Protein AF-A0A0F7FBS6-F1 (afdb_monomer_lite)

pLDDT: mean 71.15, std 16.06, range [31.8, 96.19]

Radius of gyration: 22.48 Å; chains: 1; bounding box: 63×34×60 Å

InterPro domains:
  IPR025285 Domain of unknown function DUF4145 [PF13643] (56-142)

Foldseek 3Di:
DKDWDWAWDDDPDPDDTDIDIDIPPDDPQDDPDPCLVVFVLCPPVLVVLLVQLSVCLSVQNQQSNVVSLLVSLLVLLVSQDDPVQSPDPSVSSVVCNCVRDVPPPVVVVVVVVVVVPVPCVVVPPVPDGGGSVNSVVSSVVSVVSSCVVTVVVVVVVVVVVVVVVVVVVVVVPDD

Sequence (175 aa):
MSKFYLVEFMENSDDYYEGILYISPGSNRRKPIKGIESYPEFNKGLVRAYNSTINVFNLGEWTATSILCRRLLEGITKSILPETEQYRPLARQLEILPNKVDLDKPILTLAHAIRIGGNLGAHFDLEKEPNYETSKYMVDLLEYLIEYLFILPHRIKELNEHIENLKNEKIDSNP

Secondary structure (DSSP, 8-state):
--EEEEEE---SSSS---EEEEEESPP-PPPPPTTGGG-TTS-HHHHHHHHHHHHHHHHT-HHHHHHHHHHHHHHHHHHHS-HHHHTS-HHHHHHHGGGTS--HHHHHHHHHHHHH-TTGGGS--TTSPP-HHHHHHHHHHHHHHHIIIIIHHHHHHHHHHHHHHHHHHHHTT--

Structure (mmCIF, N/CA/C/O backbone):
data_AF-A0A0F7FBS6-F1
#
_entry.id   AF-A0A0F7FBS6-F1
#
loop_
_atom_site.group_PDB
_atom_site.id
_atom_site.type_symbol
_atom_site.label_atom_id
_atom_site.label_alt_id
_atom_site.label_comp_id
_atom_site.label_asym_id
_atom_site.label_entity_id
_atom_site.label_seq_id
_atom_site.pdbx_PDB_ins_code
_atom_site.Cartn_x
_atom_site.Cartn_y
_atom_site.Cartn_z
_atom_site.occupancy
_atom_site.B_iso_or_equiv
_atom_site.auth_seq_id
_atom_site.auth_comp_id
_atom_site.auth_asym_id
_atom_site.auth_atom_id
_atom_site.pdbx_PDB_model_num
ATOM 1 N N . MET A 1 1 ? -7.388 -9.594 -29.446 1.00 61.50 1 MET A N 1
ATOM 2 C CA . MET A 1 1 ? -7.994 -8.565 -30.317 1.00 61.50 1 MET A CA 1
ATOM 3 C C . MET A 1 1 ? -9.148 -7.952 -29.544 1.00 61.50 1 MET A C 1
ATOM 5 O O . MET A 1 1 ? -10.022 -8.706 -29.129 1.00 61.50 1 MET A O 1
ATOM 9 N N . SER A 1 2 ? -9.105 -6.653 -29.251 1.00 79.88 2 SER A N 1
ATOM 10 C CA . SER A 1 2 ? -10.183 -5.982 -28.510 1.00 79.88 2 SER A CA 1
ATOM 11 C C . SER A 1 2 ? -11.404 -5.815 -29.410 1.00 79.88 2 SER A C 1
ATOM 13 O O . SER A 1 2 ? -11.257 -5.433 -30.570 1.00 79.88 2 SER A O 1
ATOM 15 N N . LYS A 1 3 ? -12.594 -6.120 -28.890 1.00 84.12 3 LYS A N 1
ATOM 16 C CA . LYS A 1 3 ? -13.872 -5.894 -29.572 1.00 84.12 3 LYS A CA 1
ATOM 17 C C . LYS A 1 3 ? -14.557 -4.679 -28.965 1.00 84.12 3 LYS A C 1
ATOM 19 O O . LYS A 1 3 ? -14.619 -4.560 -27.741 1.00 84.12 3 LYS A O 1
ATOM 24 N N . PHE A 1 4 ? -15.078 -3.821 -29.828 1.00 83.12 4 PHE A N 1
ATOM 25 C CA . PHE A 1 4 ? -15.875 -2.660 -29.459 1.00 83.12 4 PHE A CA 1
ATOM 26 C C . PHE A 1 4 ? -17.328 -2.957 -29.815 1.00 83.12 4 PHE A C 1
ATOM 28 O O . PHE A 1 4 ? -17.606 -3.374 -30.938 1.00 83.12 4 PHE A O 1
ATOM 35 N N . TYR A 1 5 ? -18.232 -2.779 -28.859 1.00 81.75 5 TYR A N 1
ATOM 36 C CA . TYR A 1 5 ? -19.669 -2.914 -29.071 1.00 81.75 5 TYR A CA 1
ATOM 37 C C . TYR A 1 5 ? -20.293 -1.548 -28.827 1.00 81.75 5 TYR A C 1
ATOM 39 O O . TYR A 1 5 ? -20.204 -1.027 -27.717 1.00 81.75 5 TYR A O 1
ATOM 47 N 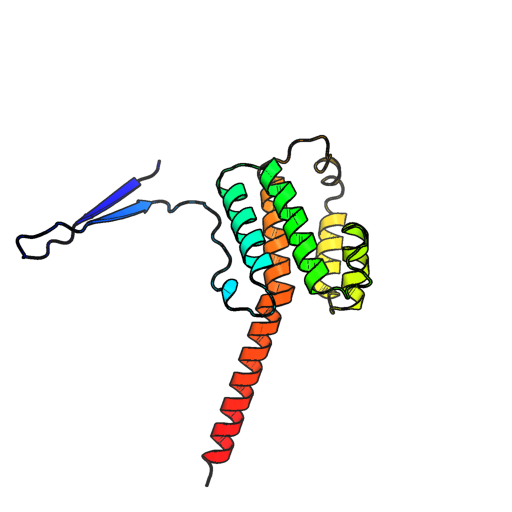N . LEU A 1 6 ? -20.888 -0.970 -29.865 1.00 79.88 6 LEU A N 1
ATOM 48 C CA . LEU A 1 6 ? -21.750 0.193 -29.730 1.00 79.88 6 LEU A CA 1
ATOM 49 C C . LEU A 1 6 ? -23.174 -0.323 -29.527 1.00 79.88 6 LEU A C 1
ATOM 51 O O . LEU A 1 6 ? -23.676 -1.076 -30.360 1.00 79.88 6 LEU A O 1
ATOM 55 N N . VAL A 1 7 ? -23.788 0.037 -28.405 1.00 80.44 7 VAL A N 1
ATOM 56 C CA . VAL A 1 7 ? -25.203 -0.235 -28.148 1.00 80.44 7 VAL A CA 1
ATOM 57 C C . VAL A 1 7 ? -25.936 1.091 -28.257 1.00 80.44 7 VAL A C 1
ATOM 59 O O . VAL A 1 7 ? -25.746 1.973 -27.420 1.00 80.44 7 VAL A O 1
ATOM 62 N N . GLU A 1 8 ? -26.722 1.236 -29.317 1.00 75.31 8 GLU A N 1
ATOM 63 C CA . GLU A 1 8 ? -27.594 2.388 -29.535 1.00 75.31 8 GLU A CA 1
ATOM 64 C C . GLU A 1 8 ? -28.945 2.117 -28.873 1.00 75.31 8 GLU A C 1
ATOM 66 O O . GLU A 1 8 ? -29.564 1.075 -29.109 1.00 75.31 8 GLU A O 1
ATOM 71 N N . PHE A 1 9 ? -29.404 3.046 -28.038 1.00 66.06 9 PHE A N 1
ATOM 72 C CA . PHE A 1 9 ? -30.769 3.035 -27.530 1.00 66.06 9 PHE A CA 1
ATOM 73 C C . PHE A 1 9 ? -31.599 3.947 -28.429 1.00 66.06 9 PHE A C 1
ATOM 75 O O . PHE A 1 9 ? -31.336 5.142 -28.518 1.00 66.06 9 PHE A O 1
ATOM 82 N N . MET A 1 10 ? -32.584 3.390 -29.135 1.00 56.06 10 MET A N 1
ATOM 83 C CA . MET A 1 10 ? -33.563 4.216 -29.841 1.00 56.06 10 MET A CA 1
ATOM 84 C C . MET A 1 10 ? -34.588 4.723 -28.826 1.00 56.06 10 MET A C 1
ATOM 86 O O . MET A 1 10 ? -35.536 4.008 -28.500 1.00 56.06 10 MET A O 1
ATOM 90 N N . GLU A 1 11 ? -34.413 5.944 -28.325 1.00 57.28 11 GLU A N 1
ATOM 91 C CA . GLU A 1 11 ? -35.536 6.696 -27.763 1.00 57.28 11 GLU A CA 1
ATOM 92 C C . GLU A 1 11 ? -36.247 7.445 -28.898 1.00 57.28 11 GLU A C 1
ATOM 94 O O . GLU A 1 11 ? -35.621 8.104 -29.723 1.00 57.28 11 GLU A O 1
ATOM 99 N N . ASN A 1 12 ? -37.573 7.284 -28.980 1.00 54.56 12 ASN A N 1
ATOM 100 C CA . ASN A 1 12 ? -38.446 7.906 -29.984 1.00 54.56 12 ASN A CA 1
ATOM 101 C C . ASN A 1 12 ? -38.631 9.416 -29.726 1.00 54.56 12 ASN A C 1
ATOM 103 O O . ASN A 1 12 ? -39.750 9.892 -29.528 1.00 54.56 12 ASN A O 1
ATOM 107 N N . SER A 1 13 ? -37.547 10.181 -29.726 1.00 56.09 13 SER A N 1
ATOM 108 C CA . SER A 1 13 ? -37.595 11.640 -29.741 1.00 56.09 13 SER A CA 1
ATOM 109 C C . SER A 1 13 ? -36.478 12.174 -30.623 1.00 56.09 13 SER A C 1
ATOM 111 O O . SER A 1 13 ? -35.346 11.719 -30.517 1.00 56.09 13 SER A O 1
ATOM 113 N N . ASP A 1 14 ? -36.817 13.130 -31.488 1.00 60.59 14 ASP A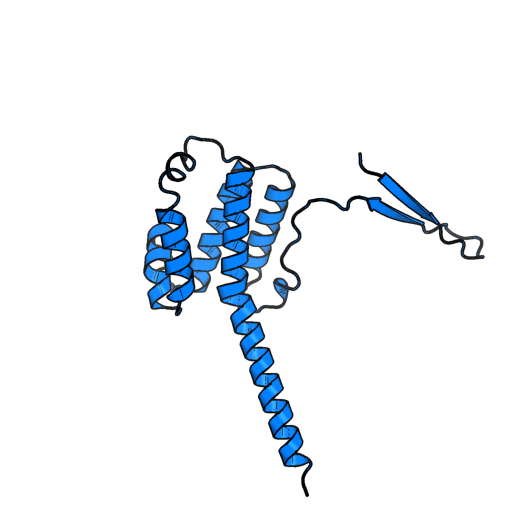 N 1
ATOM 114 C CA . ASP A 1 14 ? -35.996 13.731 -32.554 1.00 60.59 14 ASP A CA 1
ATOM 115 C C . ASP A 1 14 ? -34.699 14.445 -32.103 1.00 60.59 14 ASP A C 1
ATOM 117 O O . ASP A 1 14 ? -34.138 15.230 -32.861 1.00 60.59 14 ASP A O 1
ATOM 121 N N . ASP A 1 15 ? -34.169 14.177 -30.911 1.00 61.44 15 ASP A N 1
ATOM 122 C CA . ASP A 1 15 ? -32.980 14.845 -30.394 1.00 61.44 15 ASP A CA 1
ATOM 123 C C . ASP A 1 15 ? -32.043 13.860 -29.670 1.00 61.44 15 ASP A C 1
ATOM 125 O O . ASP A 1 15 ? -32.345 13.352 -28.596 1.00 61.44 15 ASP A O 1
ATOM 129 N N . TYR A 1 16 ? -30.868 13.667 -30.283 1.00 56.75 16 TYR A N 1
ATOM 130 C CA . TYR A 1 16 ? -29.659 12.971 -29.812 1.00 56.75 16 TYR A CA 1
ATOM 131 C C . TYR A 1 16 ? -29.720 11.445 -29.608 1.00 56.75 16 TYR A C 1
ATOM 133 O O . TYR A 1 16 ? -30.340 10.915 -28.695 1.00 56.75 16 TYR A O 1
ATOM 141 N N . TYR A 1 17 ? -28.920 10.732 -30.410 1.00 62.47 17 TYR A N 1
ATOM 142 C CA . TYR A 1 17 ? -28.567 9.332 -30.171 1.00 62.47 17 TYR A CA 1
ATOM 143 C C . TYR A 1 17 ? -27.521 9.250 -29.052 1.00 62.47 17 TYR A C 1
ATOM 145 O O . TYR A 1 17 ? -26.350 9.570 -29.271 1.00 62.47 17 TYR A O 1
ATOM 153 N N . GLU A 1 18 ? -27.920 8.810 -27.858 1.00 62.75 18 GLU A N 1
ATOM 154 C CA . GLU A 1 18 ? -26.978 8.446 -26.798 1.00 62.75 18 GLU A CA 1
ATOM 155 C C . GLU A 1 18 ? -26.649 6.946 -26.908 1.00 62.75 18 GLU A C 1
ATOM 157 O O . GLU A 1 18 ? -27.507 6.072 -26.772 1.00 62.75 18 GLU A O 1
ATOM 162 N N . GLY A 1 19 ? -25.393 6.635 -27.234 1.00 72.06 19 GLY A N 1
ATOM 163 C CA . GLY A 1 19 ? -24.899 5.264 -27.369 1.00 72.06 19 GLY A CA 1
ATOM 164 C C . GLY A 1 19 ? -23.913 4.911 -26.260 1.00 72.06 19 GLY A C 1
ATOM 165 O O . GLY A 1 19 ? -23.072 5.729 -25.885 1.00 72.06 19 GLY A O 1
ATOM 166 N N . ILE A 1 20 ? -23.960 3.671 -25.765 1.00 78.75 20 ILE A N 1
ATOM 167 C CA . ILE A 1 20 ? -22.965 3.164 -24.809 1.00 78.75 20 ILE A CA 1
ATOM 168 C C . ILE A 1 20 ? -21.919 2.336 -25.560 1.00 78.75 20 ILE A C 1
ATOM 170 O O . ILE A 1 20 ? -22.237 1.347 -26.224 1.00 78.75 20 ILE A O 1
ATOM 174 N N . LEU A 1 21 ? -20.649 2.729 -25.428 1.00 81.12 21 LEU A N 1
ATOM 175 C CA . LEU A 1 21 ? -19.505 1.989 -25.959 1.00 81.12 21 LEU A CA 1
ATOM 176 C C . LEU A 1 21 ? -18.981 0.988 -24.922 1.00 81.12 21 LEU A C 1
ATOM 178 O O . LEU A 1 21 ? -18.451 1.371 -23.878 1.00 81.12 21 LEU A O 1
ATOM 182 N N . TYR A 1 22 ? -19.046 -0.301 -25.248 1.00 79.94 22 TYR A N 1
ATOM 183 C CA . TYR A 1 22 ? -18.440 -1.378 -24.469 1.00 79.94 22 TYR A CA 1
ATOM 184 C C . TYR A 1 22 ? -17.161 -1.888 -25.135 1.00 79.94 22 TYR A C 1
ATOM 186 O O . TYR A 1 22 ? -17.083 -2.025 -26.356 1.00 79.94 22 TYR A O 1
ATOM 194 N N . ILE A 1 23 ? -16.167 -2.245 -24.319 1.00 84.12 23 ILE A N 1
ATOM 195 C CA . ILE A 1 23 ? -14.914 -2.866 -24.765 1.00 84.12 23 ILE A CA 1
ATOM 196 C C . ILE A 1 23 ? -14.803 -4.250 -24.119 1.00 84.12 23 ILE A C 1
ATOM 198 O O . ILE A 1 23 ? -14.904 -4.362 -22.896 1.00 84.12 23 ILE A O 1
ATOM 202 N N . SER A 1 24 ? -14.590 -5.298 -24.927 1.00 81.62 24 SER A N 1
ATOM 203 C CA . SER A 1 24 ? -14.369 -6.669 -24.442 1.00 81.62 24 SER A CA 1
ATOM 204 C C . SER A 1 24 ? -13.130 -7.330 -25.075 1.00 81.62 24 SER A C 1
ATOM 206 O O . SER A 1 24 ? -12.984 -7.292 -26.302 1.00 81.62 24 SER A O 1
ATOM 208 N N . PRO A 1 25 ? -12.254 -7.981 -24.284 1.00 78.81 25 PRO A N 1
ATOM 209 C CA . PRO A 1 25 ? -12.287 -8.005 -22.823 1.00 78.81 25 PRO A CA 1
ATOM 210 C C . PRO A 1 25 ? -12.079 -6.595 -22.254 1.00 78.81 25 PRO A C 1
ATOM 212 O O . PRO A 1 25 ? -11.463 -5.740 -22.895 1.00 78.81 25 PRO A O 1
ATOM 215 N N . GLY A 1 26 ? -12.648 -6.342 -21.074 1.00 71.75 26 GLY A N 1
ATOM 216 C CA . GLY A 1 26 ? -12.453 -5.074 -20.377 1.00 71.75 26 GLY A CA 1
ATOM 217 C C . GLY A 1 26 ? -10.966 -4.804 -20.141 1.00 71.75 26 GLY A C 1
ATOM 218 O O . GLY A 1 26 ? -10.137 -5.711 -20.220 1.00 71.75 26 GLY A O 1
ATOM 219 N N . SER A 1 27 ? -10.603 -3.551 -19.866 1.00 73.81 27 SER A N 1
ATOM 220 C CA . SER A 1 27 ? -9.188 -3.218 -19.693 1.00 73.81 27 SER A CA 1
ATOM 221 C C . SER A 1 27 ? -8.570 -4.047 -18.560 1.00 73.81 27 SER A C 1
ATOM 223 O O . SER A 1 27 ? -9.128 -4.083 -17.463 1.00 73.81 27 SER A O 1
ATOM 225 N N . ASN A 1 28 ? -7.374 -4.592 -18.784 1.00 75.88 28 ASN A N 1
ATOM 226 C CA . ASN A 1 28 ? -6.567 -5.241 -17.744 1.00 75.88 28 ASN A CA 1
ATOM 227 C C . ASN A 1 28 ? -5.916 -4.232 -16.776 1.00 75.88 28 ASN A C 1
ATOM 229 O O . ASN A 1 28 ? -4.979 -4.577 -16.059 1.00 75.88 28 ASN A O 1
ATOM 233 N N . ARG A 1 29 ? -6.367 -2.970 -16.773 1.00 87.50 29 ARG A N 1
ATOM 234 C CA . ARG A 1 29 ? -5.857 -1.945 -15.863 1.00 87.50 29 ARG A CA 1
ATOM 235 C C . ARG A 1 29 ? -6.239 -2.318 -14.439 1.00 87.50 29 ARG A C 1
ATOM 237 O O . ARG A 1 29 ? -7.398 -2.631 -14.153 1.00 87.50 29 ARG A O 1
ATOM 244 N N . ARG A 1 30 ? -5.263 -2.232 -13.544 1.00 90.00 30 ARG A N 1
ATOM 245 C CA . ARG A 1 30 ? -5.480 -2.361 -12.110 1.00 90.00 30 ARG A CA 1
ATOM 246 C C . ARG A 1 30 ? -6.403 -1.234 -11.653 1.00 90.00 30 ARG A C 1
ATOM 248 O O . ARG A 1 30 ? -6.156 -0.063 -11.946 1.00 90.00 30 ARG A O 1
ATOM 255 N N . LYS A 1 31 ? -7.483 -1.598 -10.965 1.00 90.75 31 LYS A N 1
ATOM 256 C CA . LYS A 1 31 ? -8.433 -0.644 -10.388 1.00 90.75 31 LYS A CA 1
ATOM 257 C C . LYS A 1 31 ? -8.004 -0.319 -8.955 1.00 90.75 31 LYS A C 1
ATOM 259 O O . LYS A 1 31 ? -7.634 -1.254 -8.251 1.00 90.75 31 LYS A O 1
ATOM 264 N N . PRO A 1 32 ? -8.073 0.951 -8.522 1.00 91.25 32 PRO A N 1
ATOM 265 C CA . PRO A 1 32 ? -7.866 1.299 -7.121 1.00 91.25 32 PRO A CA 1
ATOM 266 C C . PRO A 1 32 ? -8.824 0.534 -6.198 1.00 91.25 32 PRO A C 1
ATOM 268 O O . PRO A 1 32 ? -9.953 0.227 -6.597 1.00 91.25 32 PRO A O 1
ATOM 271 N N . ILE A 1 33 ? -8.399 0.274 -4.958 1.00 90.94 33 ILE A N 1
ATOM 272 C CA . ILE A 1 33 ? -9.268 -0.276 -3.913 1.00 90.94 33 ILE A CA 1
ATOM 273 C C . ILE A 1 33 ? -10.496 0.631 -3.749 1.00 90.94 33 ILE A C 1
ATOM 275 O O . ILE A 1 33 ? -10.384 1.832 -3.502 1.00 90.94 33 ILE A O 1
ATOM 279 N N . LYS A 1 34 ? -11.686 0.049 -3.919 1.00 87.25 34 LYS A N 1
ATOM 280 C CA . LYS A 1 34 ? -12.955 0.781 -3.894 1.00 87.25 34 LYS A CA 1
ATOM 281 C C . LYS A 1 34 ? -13.226 1.342 -2.496 1.00 87.25 34 LYS A C 1
ATOM 283 O O . LYS A 1 34 ? -13.193 0.590 -1.525 1.00 87.25 34 LYS A O 1
ATOM 288 N N . GLY A 1 35 ? -13.566 2.629 -2.423 1.00 83.94 35 GLY A N 1
ATOM 289 C CA . GLY A 1 35 ? -13.915 3.299 -1.170 1.00 83.94 35 GLY A CA 1
ATOM 290 C C . GLY A 1 35 ? -12.711 3.593 -0.279 1.00 83.94 35 GLY A C 1
ATOM 291 O O . GLY A 1 35 ? -12.891 3.899 0.889 1.00 83.94 35 GLY A O 1
ATOM 292 N N . ILE A 1 36 ? -11.479 3.514 -0.791 1.00 85.56 36 ILE A N 1
ATOM 293 C CA . ILE A 1 36 ? -10.285 3.817 0.009 1.00 85.56 36 ILE A CA 1
ATOM 294 C C . ILE A 1 36 ? -10.330 5.238 0.609 1.00 85.56 36 ILE A C 1
ATOM 296 O O . ILE A 1 36 ? -9.812 5.488 1.690 1.00 85.56 36 ILE A O 1
ATOM 300 N N . GLU A 1 37 ? -11.000 6.161 -0.076 1.00 86.44 37 GLU A N 1
ATOM 301 C CA . GLU A 1 37 ? -11.232 7.542 0.332 1.00 86.44 37 GLU A CA 1
ATOM 302 C C . GLU A 1 37 ? -12.201 7.716 1.510 1.00 86.44 37 GLU A C 1
ATOM 304 O O . GLU A 1 37 ? -12.216 8.794 2.106 1.00 86.44 37 GLU A O 1
ATOM 309 N N . SER A 1 38 ? -13.006 6.699 1.844 1.00 84.69 38 SER A N 1
ATOM 310 C CA . SER A 1 38 ? -13.951 6.772 2.963 1.00 84.69 38 SER A CA 1
ATOM 311 C C . SER A 1 38 ? -13.323 6.414 4.307 1.00 84.69 38 SER A C 1
ATOM 313 O O . SER A 1 38 ? -13.959 6.658 5.325 1.00 84.69 38 SER A O 1
ATOM 315 N N . TYR A 1 39 ? -12.099 5.869 4.329 1.00 82.25 39 TYR A N 1
ATOM 316 C CA . TYR A 1 39 ? -11.395 5.478 5.555 1.00 82.25 39 TYR A CA 1
ATOM 317 C C . TYR A 1 39 ? -10.617 6.672 6.138 1.00 82.25 39 TYR A C 1
ATOM 319 O O . TYR A 1 39 ? -9.604 7.072 5.555 1.00 82.25 39 TYR A O 1
ATOM 327 N N . PRO A 1 40 ? -11.042 7.259 7.277 1.00 76.56 40 PRO A N 1
ATOM 328 C CA . PRO A 1 40 ? -10.414 8.458 7.842 1.00 76.56 40 PRO A CA 1
ATOM 329 C C . PRO A 1 40 ? -8.932 8.272 8.188 1.00 76.56 40 PRO A C 1
ATOM 331 O O . PRO A 1 40 ? -8.140 9.209 8.065 1.00 76.56 40 PRO A O 1
ATOM 334 N N . GLU A 1 41 ? -8.553 7.059 8.596 1.00 79.56 41 GLU A N 1
ATOM 335 C CA . GLU A 1 41 ? -7.188 6.674 8.954 1.00 79.56 41 GLU A CA 1
ATOM 336 C C . GLU A 1 41 ? -6.252 6.671 7.731 1.00 79.56 41 GLU A C 1
ATOM 338 O O . GLU A 1 41 ? -5.051 6.919 7.855 1.00 79.56 41 GLU A O 1
ATOM 343 N N . PHE A 1 42 ? -6.800 6.478 6.525 1.00 85.94 42 PHE A N 1
ATOM 344 C CA . PHE A 1 42 ? -6.067 6.570 5.267 1.00 85.94 42 PHE A CA 1
ATOM 345 C C . PHE A 1 42 ? -6.196 7.977 4.671 1.00 85.94 42 PHE A C 1
ATOM 347 O O . PHE A 1 42 ? -6.976 8.249 3.759 1.00 85.94 42 PHE A O 1
ATOM 354 N N . ASN A 1 43 ? -5.424 8.915 5.225 1.00 87.19 43 ASN A N 1
ATOM 355 C CA . ASN A 1 43 ? -5.573 10.340 4.931 1.00 87.19 43 ASN A CA 1
ATOM 356 C C . ASN A 1 43 ? -5.498 10.701 3.425 1.00 87.19 43 ASN A C 1
ATOM 358 O O . ASN A 1 43 ? -4.923 9.994 2.594 1.00 87.19 43 ASN A O 1
ATOM 362 N N . LYS A 1 44 ? -5.990 11.899 3.072 1.00 89.50 44 LYS A N 1
ATOM 363 C CA . LYS A 1 44 ? -6.020 12.403 1.680 1.00 89.50 44 LYS A CA 1
ATOM 364 C C . LYS A 1 44 ? -4.654 12.386 0.977 1.00 89.50 44 LYS A C 1
ATOM 366 O O . LYS A 1 44 ? -4.601 12.303 -0.248 1.00 89.50 44 LYS A O 1
ATOM 371 N N . GLY A 1 45 ? -3.554 12.523 1.718 1.00 90.12 45 GLY A N 1
ATOM 372 C CA . GLY A 1 45 ? -2.198 12.426 1.177 1.00 90.12 45 GLY A CA 1
ATOM 373 C C . GLY A 1 45 ? -1.862 11.013 0.705 1.00 90.12 45 GLY A C 1
ATOM 374 O O . GLY A 1 45 ? -1.360 10.854 -0.409 1.00 90.12 45 GLY A O 1
ATOM 375 N N . LEU A 1 46 ? -2.205 10.004 1.508 1.00 91.75 46 LEU A N 1
ATOM 376 C CA . LEU A 1 46 ? -2.036 8.590 1.172 1.00 91.75 46 LEU A CA 1
ATOM 377 C C . LEU A 1 46 ? -2.931 8.173 0.002 1.00 91.75 46 LEU A C 1
ATOM 379 O O . LEU A 1 46 ? -2.441 7.527 -0.921 1.00 91.75 46 LEU A O 1
ATOM 383 N N . VAL A 1 47 ? -4.184 8.641 -0.041 1.00 93.19 47 VAL A N 1
ATOM 384 C CA . VAL A 1 47 ? -5.093 8.420 -1.186 1.00 93.19 47 VAL A CA 1
ATOM 385 C C . VAL A 1 47 ? -4.479 8.935 -2.487 1.00 93.19 47 VAL A C 1
ATOM 387 O O . VAL A 1 47 ? -4.439 8.223 -3.490 1.00 93.19 47 VAL A O 1
ATOM 390 N N . ARG A 1 48 ? -3.948 10.166 -2.485 1.00 93.12 48 ARG A N 1
ATOM 391 C CA . ARG A 1 48 ? -3.288 10.727 -3.675 1.00 93.12 48 ARG A CA 1
ATOM 392 C C . ARG A 1 48 ? -2.055 9.918 -4.074 1.00 93.12 48 ARG A C 1
ATOM 394 O O . ARG A 1 48 ? -1.876 9.644 -5.260 1.00 93.12 48 ARG A O 1
ATOM 401 N N . ALA A 1 49 ? -1.214 9.541 -3.111 1.00 91.81 49 ALA A N 1
ATOM 402 C CA . ALA A 1 49 ? -0.014 8.746 -3.367 1.00 91.81 49 ALA A CA 1
ATOM 403 C C . ALA A 1 49 ? -0.345 7.355 -3.939 1.00 91.81 49 ALA A C 1
ATOM 405 O O . ALA A 1 49 ? 0.276 6.933 -4.917 1.00 91.81 49 ALA A O 1
ATOM 406 N N . TYR A 1 50 ? -1.365 6.684 -3.400 1.00 95.62 50 TYR A N 1
ATOM 407 C CA . TYR A 1 50 ? -1.859 5.405 -3.905 1.00 95.62 50 TYR A CA 1
ATOM 408 C C . TYR A 1 50 ? -2.402 5.528 -5.330 1.00 95.62 50 TYR A C 1
ATOM 410 O O . TYR A 1 50 ? -1.910 4.847 -6.227 1.00 95.62 50 TYR A O 1
ATOM 418 N N . ASN A 1 51 ? -3.309 6.475 -5.588 1.00 95.12 51 ASN A N 1
ATOM 419 C CA . ASN A 1 51 ? -3.851 6.697 -6.933 1.00 95.12 51 ASN A CA 1
ATOM 420 C C . ASN A 1 51 ? -2.755 7.027 -7.956 1.00 95.12 51 ASN A C 1
ATOM 422 O O . ASN A 1 51 ? -2.796 6.554 -9.090 1.00 95.12 51 ASN A O 1
ATOM 426 N N . SER A 1 52 ? -1.737 7.789 -7.551 1.00 94.69 52 SER A N 1
ATOM 427 C CA . SER A 1 52 ? -0.595 8.108 -8.417 1.00 94.69 52 SER A CA 1
ATOM 428 C C . SER A 1 52 ? 0.221 6.856 -8.750 1.00 94.69 52 SER A C 1
ATOM 430 O O . SER A 1 52 ? 0.612 6.673 -9.899 1.00 94.69 52 SER A O 1
ATOM 432 N N . THR A 1 53 ? 0.414 5.970 -7.768 1.00 92.12 53 THR A N 1
ATOM 433 C CA . THR A 1 53 ? 1.088 4.672 -7.941 1.00 92.12 53 THR A CA 1
ATOM 434 C C . THR A 1 53 ? 0.321 3.773 -8.915 1.00 92.12 53 THR A C 1
ATOM 436 O O . THR A 1 53 ? 0.910 3.234 -9.850 1.00 92.12 53 THR A O 1
ATOM 439 N N . ILE A 1 54 ? -1.004 3.667 -8.763 1.00 96.19 54 ILE A N 1
ATOM 440 C CA . ILE A 1 54 ? -1.856 2.891 -9.677 1.00 96.19 54 ILE A CA 1
ATOM 441 C C . ILE A 1 54 ? -1.825 3.464 -11.097 1.00 96.19 54 ILE A C 1
ATOM 443 O O . ILE A 1 54 ? -1.775 2.709 -12.070 1.00 96.19 54 ILE A O 1
ATOM 447 N N . ASN A 1 55 ? -1.816 4.790 -11.236 1.00 95.25 55 ASN A N 1
ATOM 448 C CA . ASN A 1 55 ? -1.766 5.441 -12.540 1.00 95.25 55 ASN A CA 1
ATOM 449 C C . ASN A 1 55 ? -0.473 5.118 -13.294 1.00 95.25 55 ASN A C 1
ATOM 451 O O . ASN A 1 55 ? -0.557 4.693 -14.443 1.00 95.25 55 ASN A O 1
ATOM 455 N N . VAL A 1 56 ? 0.697 5.263 -12.662 1.00 93.31 56 VAL A N 1
ATOM 456 C CA . VAL A 1 56 ? 1.981 4.971 -13.330 1.00 93.31 56 VAL A CA 1
ATOM 457 C C . VAL A 1 56 ? 2.157 3.481 -13.626 1.00 93.31 56 VAL A C 1
ATOM 459 O O . VAL A 1 56 ? 2.637 3.134 -14.703 1.00 93.31 56 VAL A O 1
ATOM 462 N N . PHE A 1 57 ? 1.670 2.599 -12.745 1.00 92.31 57 PHE A N 1
ATOM 463 C CA . PHE A 1 57 ? 1.672 1.156 -12.994 1.00 92.31 57 PHE A CA 1
ATOM 464 C C . PHE A 1 57 ? 0.830 0.808 -14.224 1.00 92.31 57 PHE A C 1
ATOM 466 O O . PHE A 1 57 ? 1.266 0.067 -15.102 1.00 92.31 57 PHE A O 1
ATOM 473 N N . ASN A 1 58 ? -0.358 1.404 -14.336 1.00 93.62 58 ASN A N 1
ATOM 474 C CA . ASN A 1 58 ? -1.243 1.215 -15.483 1.00 93.62 58 ASN A CA 1
ATOM 475 C C . ASN A 1 58 ? -0.722 1.835 -16.789 1.00 93.62 58 ASN A C 1
ATOM 477 O O . ASN A 1 58 ? -1.261 1.508 -17.846 1.00 93.62 58 ASN A O 1
ATOM 481 N N . LEU A 1 59 ? 0.254 2.747 -16.725 1.00 93.50 59 LEU A N 1
ATOM 482 C CA . LEU A 1 59 ? 0.918 3.330 -17.897 1.00 93.50 59 LEU A CA 1
ATOM 483 C C . LEU A 1 59 ? 2.086 2.481 -18.402 1.00 93.50 59 LEU A C 1
ATOM 485 O O . LEU A 1 59 ? 2.542 2.698 -19.518 1.00 93.50 59 LEU A O 1
ATOM 489 N N . GLY A 1 60 ? 2.549 1.510 -17.617 1.00 89.44 60 GLY A N 1
ATOM 490 C CA . GLY A 1 60 ? 3.714 0.714 -17.981 1.00 89.44 60 GLY A CA 1
ATOM 491 C C . GLY A 1 60 ? 5.050 1.281 -17.506 1.00 89.44 60 GLY A C 1
ATOM 492 O O . GLY A 1 60 ? 6.098 0.782 -17.901 1.00 89.44 60 GLY A O 1
ATOM 493 N N . GLU A 1 61 ? 5.028 2.315 -16.662 1.00 90.38 61 GLU A N 1
ATOM 494 C CA . GLU A 1 61 ? 6.230 3.017 -16.212 1.00 90.38 61 GLU A CA 1
ATOM 495 C C . GLU A 1 61 ? 6.787 2.370 -14.942 1.00 90.38 61 GLU A C 1
ATOM 497 O O . GLU A 1 61 ? 6.476 2.765 -13.814 1.00 90.38 61 GLU A O 1
ATOM 502 N N . TRP A 1 62 ? 7.600 1.330 -15.108 1.00 81.25 62 TRP A N 1
ATOM 503 C CA . TRP A 1 62 ? 8.070 0.473 -14.013 1.00 81.25 62 TRP A CA 1
ATOM 504 C C . TRP A 1 62 ? 9.006 1.194 -13.040 1.00 81.25 62 TRP A C 1
ATOM 506 O O . TRP A 1 62 ? 8.851 1.080 -11.822 1.00 81.25 62 TRP A O 1
ATOM 516 N N . THR A 1 63 ? 9.923 2.016 -13.555 1.00 76.69 63 THR A N 1
ATOM 517 C CA . THR A 1 63 ? 10.818 2.838 -12.728 1.00 76.69 63 THR A CA 1
ATOM 518 C C . THR A 1 63 ? 10.026 3.821 -11.870 1.00 76.69 63 THR A C 1
ATOM 520 O O . THR A 1 63 ? 10.206 3.878 -10.650 1.00 76.69 63 THR A O 1
ATOM 523 N N . ALA A 1 64 ? 9.078 4.542 -12.477 1.00 81.38 64 ALA A N 1
ATOM 524 C CA . ALA A 1 64 ? 8.198 5.452 -11.750 1.00 81.38 64 ALA A CA 1
ATOM 525 C C . ALA A 1 64 ? 7.323 4.701 -10.735 1.00 81.38 64 ALA A C 1
ATOM 527 O O . ALA A 1 64 ? 7.149 5.165 -9.607 1.00 81.38 64 ALA A O 1
ATOM 528 N N . THR A 1 65 ? 6.824 3.517 -11.101 1.00 81.12 65 THR A N 1
ATOM 529 C CA . THR A 1 65 ? 6.045 2.656 -10.204 1.00 81.12 65 THR A CA 1
ATOM 530 C C . THR A 1 65 ? 6.844 2.288 -8.963 1.00 81.12 65 THR A C 1
ATOM 532 O O . THR A 1 65 ? 6.342 2.466 -7.858 1.00 81.12 65 THR A O 1
ATOM 535 N N . SER A 1 66 ? 8.089 1.835 -9.117 1.00 72.56 66 SER A N 1
ATOM 536 C CA . SER A 1 66 ? 8.958 1.465 -7.995 1.00 72.56 66 SER A CA 1
ATOM 537 C C . SER A 1 66 ? 9.194 2.638 -7.032 1.00 72.56 66 SER A C 1
ATOM 539 O O . SER A 1 66 ? 9.033 2.500 -5.814 1.00 72.56 66 SER A O 1
ATOM 541 N N . ILE A 1 67 ? 9.475 3.831 -7.572 1.00 77.12 67 ILE A N 1
ATOM 542 C CA . ILE A 1 67 ? 9.670 5.056 -6.781 1.00 77.12 67 ILE A CA 1
ATOM 543 C C . ILE A 1 67 ? 8.397 5.419 -6.007 1.00 77.12 67 ILE A C 1
ATOM 545 O O . ILE A 1 67 ? 8.455 5.698 -4.805 1.00 77.12 67 ILE A O 1
ATOM 549 N N . LEU A 1 68 ? 7.237 5.404 -6.672 1.00 82.62 68 LEU A N 1
ATOM 550 C CA . LEU A 1 68 ? 5.969 5.748 -6.029 1.00 82.62 68 LEU A CA 1
ATOM 551 C C . LEU A 1 68 ? 5.521 4.689 -5.018 1.00 82.62 68 LEU A C 1
ATOM 553 O O . LEU A 1 68 ? 5.027 5.057 -3.955 1.00 82.62 68 LEU A O 1
ATOM 557 N N . CYS A 1 69 ? 5.794 3.409 -5.275 1.00 75.81 69 CYS A N 1
ATOM 558 C CA . CYS A 1 69 ? 5.569 2.330 -4.319 1.00 75.81 69 CYS A CA 1
ATOM 559 C C . CYS A 1 69 ? 6.354 2.563 -3.024 1.00 75.81 69 CYS A C 1
ATOM 561 O O . CYS A 1 69 ? 5.795 2.487 -1.930 1.00 75.81 69 CYS A O 1
ATOM 563 N N . ARG A 1 70 ? 7.642 2.914 -3.132 1.00 73.25 70 ARG A N 1
ATOM 564 C CA . ARG A 1 70 ? 8.484 3.220 -1.968 1.00 73.25 70 ARG A CA 1
ATOM 565 C C . ARG A 1 70 ? 7.971 4.435 -1.197 1.00 73.25 70 ARG A C 1
ATOM 567 O O . ARG A 1 70 ? 7.907 4.398 0.029 1.00 73.25 70 ARG A O 1
ATOM 574 N N . ARG A 1 71 ? 7.571 5.490 -1.911 1.00 77.81 71 ARG A N 1
ATOM 575 C CA . ARG A 1 71 ? 6.995 6.701 -1.310 1.00 77.81 71 ARG A CA 1
ATOM 576 C C . ARG A 1 71 ? 5.673 6.414 -0.596 1.00 77.81 71 ARG A C 1
ATOM 578 O O . ARG A 1 71 ? 5.430 6.972 0.471 1.00 77.81 71 ARG A O 1
ATOM 585 N N . LEU A 1 72 ? 4.820 5.568 -1.173 1.00 84.75 72 LEU A N 1
ATOM 586 C CA . LEU A 1 72 ? 3.563 5.162 -0.551 1.00 84.75 72 LEU A CA 1
ATOM 587 C C . LEU A 1 72 ? 3.816 4.319 0.700 1.00 84.75 72 LEU A C 1
ATOM 589 O O . LEU A 1 72 ? 3.203 4.592 1.728 1.00 84.75 72 LEU A O 1
ATOM 593 N N . LEU A 1 73 ? 4.750 3.364 0.637 1.00 76.12 73 LEU A N 1
ATOM 594 C CA . LEU A 1 73 ? 5.145 2.561 1.794 1.00 76.12 73 LEU A CA 1
ATOM 595 C C . LEU A 1 73 ? 5.629 3.447 2.944 1.00 76.12 73 LEU A C 1
ATOM 597 O O . LEU A 1 73 ? 5.212 3.258 4.078 1.00 76.12 73 LEU A O 1
ATOM 601 N N . GLU A 1 74 ? 6.451 4.451 2.639 1.00 74.81 74 GLU A N 1
ATOM 602 C CA . GLU A 1 74 ? 6.926 5.418 3.628 1.00 74.81 74 GLU A CA 1
ATOM 603 C C . GLU A 1 74 ? 5.794 6.279 4.205 1.00 74.81 74 GLU A C 1
ATOM 605 O O . GLU A 1 74 ? 5.777 6.578 5.397 1.00 74.81 74 GLU A O 1
ATOM 610 N N . GLY A 1 75 ? 4.819 6.670 3.383 1.00 80.19 75 GLY A N 1
ATOM 611 C CA . GLY A 1 75 ? 3.617 7.341 3.873 1.00 80.19 75 GLY A CA 1
ATOM 612 C C . GLY A 1 75 ? 2.822 6.462 4.844 1.00 80.19 75 GLY A C 1
ATOM 613 O O . GLY A 1 75 ? 2.414 6.936 5.904 1.00 80.19 75 GLY A O 1
ATOM 614 N N . ILE A 1 76 ? 2.633 5.185 4.497 1.00 80.88 76 ILE A N 1
ATOM 615 C CA . ILE A 1 76 ? 1.929 4.200 5.327 1.00 80.88 76 ILE A CA 1
ATOM 616 C C . ILE A 1 76 ? 2.658 4.018 6.660 1.00 80.88 76 ILE A C 1
ATOM 618 O O . ILE A 1 76 ? 2.039 4.159 7.713 1.00 80.88 76 ILE A O 1
ATOM 622 N N . THR A 1 77 ? 3.973 3.785 6.650 1.00 75.25 77 THR A N 1
ATOM 623 C CA . THR A 1 77 ? 4.741 3.598 7.891 1.00 75.25 77 THR A CA 1
ATOM 624 C C . THR A 1 77 ? 4.702 4.841 8.773 1.00 75.25 77 THR A C 1
ATOM 626 O O . THR A 1 77 ? 4.468 4.723 9.974 1.00 75.25 77 THR A O 1
ATOM 629 N N . LYS A 1 78 ? 4.843 6.042 8.198 1.00 81.31 78 LYS A N 1
ATOM 630 C CA . LYS A 1 78 ? 4.764 7.300 8.959 1.00 81.31 78 LYS A CA 1
ATOM 631 C C . LYS A 1 78 ? 3.389 7.561 9.560 1.00 81.31 78 LYS A C 1
ATOM 633 O O . LYS A 1 78 ? 3.314 8.179 10.611 1.00 81.31 78 LYS A O 1
ATOM 638 N N . SER A 1 79 ? 2.314 7.090 8.930 1.00 83.81 79 SER A N 1
ATOM 639 C CA . SER A 1 79 ? 0.965 7.245 9.492 1.00 83.81 79 SER A CA 1
ATOM 640 C C . SER A 1 79 ? 0.724 6.406 10.752 1.00 83.81 79 SER A C 1
ATOM 642 O O . SER A 1 79 ? -0.174 6.721 11.524 1.00 83.81 79 SER A O 1
ATOM 644 N N . ILE A 1 80 ? 1.535 5.366 10.969 1.00 80.62 80 ILE A N 1
ATOM 645 C CA . ILE A 1 80 ? 1.406 4.437 12.099 1.00 80.62 80 ILE A CA 1
ATOM 646 C C . ILE A 1 80 ? 2.456 4.732 13.176 1.00 80.62 80 ILE A C 1
ATOM 648 O O . ILE A 1 80 ? 2.193 4.598 14.370 1.00 80.62 80 ILE A O 1
ATOM 652 N N . LEU A 1 81 ? 3.665 5.121 12.768 1.00 78.50 81 LEU A N 1
ATOM 653 C CA . LEU A 1 81 ? 4.766 5.380 13.687 1.00 78.50 81 LEU A CA 1
ATOM 654 C C . LEU A 1 81 ? 4.644 6.753 14.369 1.00 78.50 81 LEU A C 1
ATOM 656 O O . LEU A 1 81 ? 4.261 7.734 13.726 1.00 78.50 81 LEU A O 1
ATOM 660 N N . PRO A 1 82 ? 5.052 6.866 15.648 1.00 80.50 82 PRO A N 1
ATOM 661 C CA . PRO A 1 82 ? 5.129 8.158 16.325 1.00 80.50 82 PRO A CA 1
ATOM 662 C C . PRO A 1 82 ? 6.152 9.070 15.637 1.00 80.50 82 PRO A C 1
ATOM 664 O O . PRO A 1 82 ? 7.141 8.585 15.086 1.00 80.50 82 PRO A O 1
ATOM 667 N N . GLU A 1 83 ? 5.959 10.392 15.710 1.00 82.00 83 GLU A N 1
ATOM 668 C CA . GLU A 1 83 ? 6.821 11.389 15.043 1.00 82.00 83 GLU A CA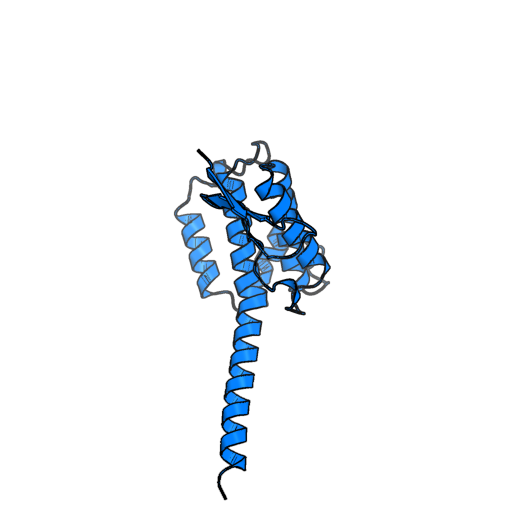 1
ATOM 669 C C . GLU A 1 83 ? 8.318 11.197 15.341 1.00 82.00 83 GLU A C 1
ATOM 671 O O . GLU A 1 83 ? 9.162 11.363 14.460 1.00 82.00 83 GLU A O 1
ATOM 676 N N . THR A 1 84 ? 8.648 10.740 16.553 1.00 81.44 84 THR A N 1
ATOM 677 C CA . THR A 1 84 ? 10.016 10.438 17.006 1.00 81.44 84 THR A CA 1
ATOM 678 C C . THR A 1 84 ? 10.694 9.291 16.255 1.00 81.44 84 THR A C 1
ATOM 680 O O . THR A 1 84 ? 11.884 9.067 16.436 1.00 81.44 84 THR A O 1
ATOM 683 N N . GLU A 1 85 ? 9.966 8.538 15.437 1.00 78.81 85 GLU A N 1
ATOM 684 C CA . GLU A 1 85 ? 10.488 7.411 14.659 1.00 78.81 85 GLU A CA 1
ATOM 685 C C . GLU A 1 85 ? 10.410 7.672 13.141 1.00 78.81 85 GLU A C 1
ATOM 687 O O . GLU A 1 85 ? 11.046 6.975 12.349 1.00 78.81 85 GLU A O 1
ATOM 692 N N . GLN A 1 86 ? 9.694 8.720 12.715 1.00 80.50 86 GLN A N 1
ATOM 693 C CA . GLN A 1 86 ? 9.420 9.017 11.302 1.00 80.50 86 GLN A CA 1
ATOM 694 C C . GLN A 1 86 ? 10.624 9.571 10.524 1.00 80.50 86 GLN A C 1
ATOM 696 O O . GLN A 1 86 ? 10.635 9.513 9.294 1.00 80.50 86 GLN A O 1
ATOM 701 N N . TYR A 1 87 ? 11.642 10.104 11.207 1.00 79.00 87 TYR A N 1
ATOM 702 C CA . TYR A 1 87 ? 12.867 10.603 10.562 1.00 79.00 87 TYR A CA 1
ATOM 703 C C . TYR A 1 87 ? 13.849 9.484 10.186 1.00 79.00 87 TYR A C 1
ATOM 705 O O . TYR A 1 87 ? 14.847 9.735 9.508 1.00 79.00 87 TYR A O 1
ATOM 713 N N . ARG A 1 88 ? 13.609 8.246 10.637 1.00 70.44 88 ARG A N 1
ATOM 714 C CA . ARG A 1 88 ? 14.507 7.121 10.364 1.00 70.44 88 ARG A CA 1
ATOM 715 C C . ARG A 1 88 ? 14.384 6.638 8.916 1.00 70.44 88 ARG A C 1
ATOM 717 O O . ARG A 1 88 ? 13.325 6.796 8.311 1.00 70.44 88 ARG A O 1
ATOM 724 N N . PRO A 1 89 ? 15.416 5.978 8.360 1.00 69.50 89 PRO A N 1
ATOM 725 C CA . PRO A 1 89 ? 15.304 5.316 7.062 1.00 69.50 89 PRO A CA 1
ATOM 726 C C . PRO A 1 89 ? 14.148 4.306 7.030 1.00 69.50 89 PRO A C 1
ATOM 728 O O . PRO A 1 89 ? 13.911 3.620 8.023 1.00 69.50 89 PRO A O 1
ATOM 731 N N . LEU A 1 90 ? 13.483 4.153 5.877 1.00 58.94 90 LEU A N 1
ATOM 732 C CA . LEU A 1 90 ? 12.318 3.267 5.710 1.00 58.94 90 LEU A CA 1
ATOM 733 C C . LEU A 1 90 ? 12.556 1.838 6.224 1.00 58.94 90 LEU A C 1
ATOM 735 O O . LEU A 1 90 ? 11.694 1.276 6.887 1.00 58.94 90 LEU A O 1
ATOM 739 N N . ALA A 1 91 ? 13.744 1.276 5.988 1.00 57.16 91 ALA A N 1
ATOM 740 C CA . ALA A 1 91 ? 14.107 -0.043 6.509 1.00 57.16 91 ALA A CA 1
ATOM 741 C C . ALA A 1 91 ? 13.989 -0.118 8.045 1.00 57.16 91 ALA A C 1
ATOM 743 O O . ALA A 1 91 ? 13.404 -1.056 8.573 1.00 57.16 91 ALA A O 1
ATOM 744 N N . ARG A 1 92 ? 14.453 0.914 8.762 1.00 66.69 92 ARG A N 1
ATOM 745 C CA . ARG A 1 92 ? 14.338 1.005 10.227 1.00 66.69 92 ARG A CA 1
ATOM 746 C C . ARG A 1 92 ? 12.908 1.274 10.691 1.00 66.69 92 ARG A C 1
ATOM 748 O O . ARG A 1 92 ? 12.510 0.761 11.726 1.00 66.69 92 ARG A O 1
ATOM 755 N N . GLN A 1 93 ? 12.129 2.044 9.932 1.00 63.47 93 GLN A N 1
ATOM 756 C CA . GLN A 1 93 ? 10.700 2.223 10.214 1.00 63.47 93 GLN A CA 1
ATOM 757 C C . GLN A 1 93 ? 9.949 0.883 10.145 1.00 63.47 93 GLN A C 1
ATOM 759 O O . GLN A 1 93 ? 9.149 0.577 11.027 1.00 63.47 93 GLN A O 1
ATOM 764 N N . LEU A 1 94 ? 10.255 0.057 9.138 1.00 63.62 94 LEU A N 1
ATOM 765 C CA . LEU A 1 94 ? 9.660 -1.271 8.967 1.00 63.62 94 LEU A CA 1
ATOM 766 C C . LEU A 1 94 ? 10.058 -2.249 10.082 1.00 63.62 94 LEU A C 1
ATOM 768 O O . LEU A 1 94 ? 9.226 -3.047 10.498 1.00 63.62 94 LEU A O 1
ATOM 772 N N . GLU A 1 95 ? 11.284 -2.166 10.606 1.00 64.75 95 GLU A N 1
ATOM 773 C CA . GLU A 1 95 ? 11.731 -2.989 11.744 1.00 64.75 95 GLU A CA 1
ATOM 774 C C . GLU A 1 95 ? 10.975 -2.683 13.050 1.00 64.75 95 GLU A C 1
ATOM 776 O O . GLU A 1 95 ? 10.812 -3.566 13.888 1.00 64.75 95 GLU A O 1
ATOM 781 N N . ILE A 1 96 ? 10.521 -1.441 13.244 1.00 69.88 96 ILE A N 1
ATOM 782 C CA . ILE A 1 96 ? 9.891 -0.988 14.498 1.00 69.88 96 ILE A CA 1
ATOM 783 C C . ILE A 1 96 ? 8.362 -1.151 14.462 1.00 69.88 96 ILE A C 1
ATOM 785 O O . ILE A 1 96 ? 7.731 -1.261 15.515 1.00 69.88 96 ILE A O 1
ATOM 789 N N . LEU A 1 97 ? 7.770 -1.215 13.265 1.00 66.25 97 LEU A N 1
ATOM 790 C CA . LEU A 1 97 ? 6.325 -1.324 13.041 1.00 66.25 97 LEU A CA 1
ATOM 791 C C . LEU A 1 97 ? 5.634 -2.483 13.804 1.00 66.25 97 LEU A C 1
ATOM 793 O O . LEU A 1 97 ? 4.580 -2.228 14.395 1.00 66.25 97 LEU A O 1
ATOM 797 N N . PRO A 1 98 ? 6.202 -3.707 13.891 1.00 68.69 98 PRO A N 1
ATOM 798 C CA . PRO A 1 98 ? 5.583 -4.824 14.619 1.00 68.69 98 PRO A CA 1
ATOM 799 C C . PRO A 1 98 ? 5.429 -4.590 16.126 1.00 68.69 98 PRO A C 1
ATOM 801 O O . PRO A 1 98 ? 4.598 -5.211 16.770 1.00 68.69 98 PRO A O 1
ATOM 804 N N . ASN A 1 99 ? 6.181 -3.654 16.710 1.00 69.75 99 ASN A N 1
ATOM 805 C CA . ASN A 1 99 ? 6.063 -3.332 18.136 1.00 69.75 99 ASN A CA 1
ATOM 806 C C . ASN A 1 99 ? 4.852 -2.435 18.452 1.00 69.75 99 ASN A C 1
ATOM 808 O O . ASN A 1 99 ? 4.648 -2.057 19.608 1.00 69.75 99 ASN A O 1
ATOM 812 N N . LYS A 1 100 ? 4.107 -2.000 17.427 1.00 67.44 100 LYS A N 1
ATOM 813 C CA . LYS A 1 100 ? 2.997 -1.039 17.536 1.00 67.44 100 LYS A CA 1
ATOM 814 C C . LYS A 1 100 ? 1.684 -1.550 16.953 1.00 67.44 100 LYS A C 1
ATOM 816 O O . LYS A 1 100 ? 0.635 -1.017 17.300 1.00 67.44 100 LYS A O 1
ATOM 821 N N . VAL A 1 101 ? 1.738 -2.579 16.116 1.00 64.38 101 VAL A N 1
ATOM 822 C CA . VAL A 1 101 ? 0.583 -3.282 15.555 1.00 64.38 101 VAL A CA 1
ATOM 823 C C . VAL A 1 101 ? 0.856 -4.774 15.733 1.00 64.38 101 VAL A C 1
ATOM 825 O O . VAL A 1 101 ? 1.982 -5.199 15.498 1.00 64.38 101 VAL A O 1
ATOM 828 N N . ASP A 1 102 ? -0.134 -5.569 16.146 1.00 62.53 102 ASP A N 1
ATOM 829 C CA . ASP A 1 102 ? 0.012 -7.031 16.177 1.00 62.53 102 ASP A CA 1
ATOM 830 C C . ASP A 1 102 ? 0.053 -7.556 14.729 1.00 62.53 102 ASP A C 1
ATOM 832 O O . ASP A 1 102 ? -0.961 -7.662 14.029 1.00 62.53 102 ASP A O 1
ATOM 836 N N . LEU A 1 103 ? 1.275 -7.758 14.232 1.00 60.56 103 LEU A N 1
ATOM 837 C CA . LEU A 1 103 ? 1.582 -8.154 12.856 1.00 60.56 103 LEU A CA 1
ATOM 838 C C . LEU A 1 103 ? 2.012 -9.632 12.761 1.00 60.56 103 LEU A C 1
ATOM 840 O O . LEU A 1 103 ? 2.464 -10.076 11.699 1.00 60.56 103 LEU A O 1
ATOM 844 N N . ASP A 1 104 ? 1.901 -10.397 13.853 1.00 53.56 104 ASP A N 1
ATOM 845 C CA . ASP A 1 104 ? 2.730 -11.587 14.082 1.00 53.56 104 ASP A CA 1
ATOM 846 C C . ASP A 1 104 ? 2.421 -12.778 13.164 1.00 53.56 104 ASP A C 1
ATOM 848 O O . ASP A 1 104 ? 3.319 -13.538 12.807 1.00 53.56 104 ASP A O 1
ATOM 852 N N . LYS A 1 105 ? 1.190 -12.952 12.677 1.00 48.16 105 LYS A N 1
ATOM 853 C CA . LYS A 1 105 ? 0.863 -14.092 11.790 1.00 48.16 105 LYS A CA 1
ATOM 854 C C . LYS A 1 105 ? 1.232 -13.868 10.308 1.00 48.16 105 LYS A C 1
ATOM 856 O O . LYS A 1 105 ? 1.813 -14.766 9.686 1.00 48.16 105 LYS A O 1
ATOM 861 N N . PRO A 1 106 ? 0.930 -12.707 9.702 1.00 50.00 106 PRO A N 1
ATOM 862 C CA . PRO A 1 106 ? 1.187 -12.473 8.280 1.00 50.00 106 PRO A CA 1
ATOM 863 C C . PRO A 1 106 ? 2.642 -12.115 7.966 1.00 50.00 106 PRO A C 1
ATOM 865 O O . PRO A 1 106 ? 3.143 -12.537 6.927 1.00 50.00 106 PRO A O 1
ATOM 868 N N . ILE A 1 107 ? 3.347 -11.396 8.853 1.00 45.19 107 ILE A N 1
ATOM 869 C CA . ILE A 1 107 ? 4.761 -11.040 8.638 1.00 45.19 107 ILE A CA 1
ATOM 870 C C . ILE A 1 107 ? 5.651 -12.273 8.689 1.00 45.19 107 ILE A C 1
ATOM 872 O O . ILE A 1 107 ? 6.545 -12.389 7.859 1.00 45.19 107 ILE A O 1
ATOM 876 N N . LEU A 1 108 ? 5.385 -13.229 9.582 1.00 46.38 108 LEU A N 1
ATOM 877 C CA . LEU A 1 108 ? 6.096 -14.508 9.571 1.00 46.38 108 LEU A CA 1
ATOM 878 C C . LEU A 1 108 ? 5.836 -15.282 8.270 1.00 46.38 108 LEU A C 1
ATOM 880 O O . LEU A 1 108 ? 6.763 -15.868 7.722 1.00 46.38 108 LEU A O 1
ATOM 884 N N . THR A 1 109 ? 4.622 -15.209 7.717 1.00 43.47 109 THR A N 1
ATOM 885 C CA . THR A 1 109 ? 4.271 -15.823 6.421 1.00 43.47 109 THR A CA 1
ATOM 886 C C . THR A 1 109 ? 4.967 -15.122 5.240 1.00 43.47 109 THR A C 1
ATOM 888 O O . THR A 1 109 ? 5.510 -15.789 4.360 1.00 43.47 109 THR A O 1
ATOM 891 N N . LEU A 1 110 ? 5.041 -13.788 5.248 1.00 39.19 110 LEU A N 1
ATOM 892 C CA . LEU A 1 110 ? 5.768 -12.968 4.268 1.00 39.19 110 LEU A CA 1
ATOM 893 C C . LEU A 1 110 ? 7.289 -13.148 4.372 1.00 39.19 110 LEU A C 1
ATOM 895 O O . LEU A 1 110 ? 7.953 -13.330 3.358 1.00 39.19 110 LEU A O 1
ATOM 899 N N . ALA A 1 111 ? 7.847 -13.181 5.582 1.00 41.75 111 ALA A N 1
ATOM 900 C CA . ALA A 1 111 ? 9.261 -13.446 5.837 1.00 41.75 111 ALA A CA 1
ATOM 901 C C . ALA A 1 111 ? 9.652 -14.863 5.394 1.00 41.75 111 ALA A C 1
ATOM 903 O O . ALA A 1 111 ? 10.733 -15.063 4.841 1.00 41.75 111 ALA A O 1
ATOM 904 N N . HIS A 1 112 ? 8.757 -15.843 5.564 1.00 38.94 112 HIS A N 1
ATOM 905 C CA . HIS A 1 112 ? 8.962 -17.209 5.086 1.00 38.94 112 HIS A CA 1
ATOM 906 C C . HIS A 1 112 ? 8.852 -17.316 3.554 1.00 38.94 112 HIS A C 1
ATOM 908 O O . HIS A 1 112 ? 9.637 -18.038 2.938 1.00 38.94 112 HIS A O 1
ATOM 914 N N . ALA A 1 113 ? 7.949 -16.558 2.920 1.00 40.88 113 ALA A N 1
ATOM 915 C CA . ALA A 1 113 ? 7.856 -16.447 1.460 1.00 40.88 113 ALA A CA 1
ATOM 916 C C . ALA A 1 113 ? 9.098 -15.765 0.849 1.00 40.88 113 ALA A C 1
ATOM 918 O O . ALA A 1 113 ? 9.620 -16.221 -0.168 1.00 40.88 113 ALA A O 1
ATOM 919 N N . ILE A 1 114 ? 9.640 -14.745 1.522 1.00 37.06 114 ILE A N 1
ATOM 920 C CA . ILE A 1 114 ? 10.896 -14.067 1.158 1.00 37.06 114 ILE A CA 1
ATOM 921 C C . ILE A 1 114 ? 12.107 -15.000 1.348 1.00 37.06 114 ILE A C 1
ATOM 923 O O . ILE A 1 114 ? 13.038 -14.977 0.547 1.00 37.06 114 ILE A O 1
ATOM 927 N N . ARG A 1 1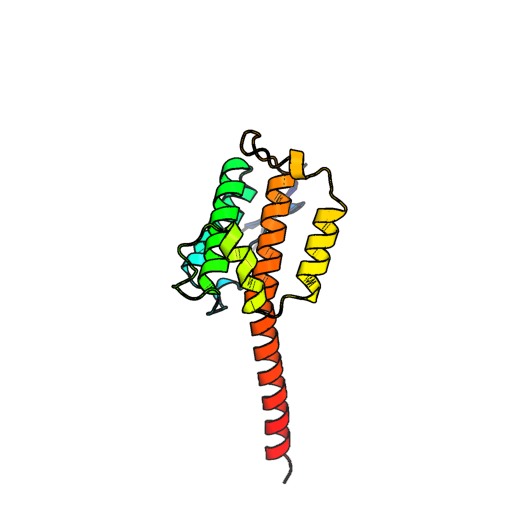15 ? 12.085 -15.874 2.364 1.00 36.91 115 ARG A N 1
ATOM 928 C CA . ARG A 1 115 ? 13.171 -16.820 2.676 1.00 36.91 115 ARG A CA 1
ATOM 929 C C . ARG A 1 115 ? 13.193 -18.066 1.776 1.00 36.91 115 ARG A C 1
ATOM 931 O O . ARG A 1 115 ? 14.273 -18.588 1.516 1.00 36.91 115 ARG A O 1
ATOM 938 N N . ILE A 1 116 ? 12.044 -18.535 1.275 1.00 41.59 116 ILE A N 1
ATOM 939 C CA . ILE A 1 116 ? 11.972 -19.594 0.243 1.00 41.59 116 ILE A CA 1
ATOM 940 C C . ILE A 1 116 ? 12.339 -19.028 -1.143 1.00 41.59 116 ILE A C 1
ATOM 942 O O . ILE A 1 116 ? 12.941 -19.721 -1.960 1.00 41.59 116 ILE A O 1
ATOM 946 N N . GLY A 1 117 ? 12.079 -17.741 -1.384 1.00 32.25 117 GLY A N 1
ATOM 947 C CA . GLY A 1 117 ? 12.504 -16.994 -2.570 1.00 32.25 117 GLY A CA 1
ATOM 948 C C . GLY A 1 117 ? 13.961 -16.517 -2.534 1.00 32.25 117 GLY A C 1
ATOM 949 O O . GLY A 1 117 ? 14.241 -15.411 -2.993 1.00 32.25 117 GLY A O 1
ATOM 950 N N . GLY A 1 118 ? 14.890 -17.330 -2.017 1.00 31.80 118 GLY A N 1
ATOM 951 C CA . GLY A 1 118 ? 16.317 -17.019 -1.815 1.00 31.80 118 GLY A CA 1
ATOM 952 C C . GLY A 1 118 ? 17.147 -16.691 -3.069 1.00 31.80 118 GLY A C 1
ATOM 953 O O . GLY A 1 118 ? 18.368 -16.752 -3.015 1.00 31.80 118 GLY A O 1
ATOM 954 N N . ASN A 1 119 ? 16.506 -16.332 -4.185 1.00 38.16 119 ASN A N 1
ATOM 955 C CA . ASN A 1 119 ? 17.146 -15.809 -5.393 1.00 38.16 119 ASN A CA 1
ATOM 956 C C . ASN A 1 119 ? 16.446 -14.571 -5.999 1.00 38.16 119 ASN A C 1
ATOM 958 O O . ASN A 1 119 ? 16.891 -14.056 -7.021 1.00 38.16 119 ASN A O 1
ATOM 962 N N . LEU A 1 120 ? 15.386 -14.039 -5.374 1.00 41.88 120 LEU A N 1
ATOM 963 C CA . LEU A 1 120 ? 14.744 -12.788 -5.820 1.00 41.88 120 LEU A CA 1
ATOM 964 C C . LEU A 1 120 ? 15.500 -11.526 -5.367 1.00 41.88 120 LEU A C 1
ATOM 966 O O . LEU A 1 120 ? 15.335 -10.463 -5.963 1.00 41.88 120 LEU A O 1
ATOM 970 N N . GLY A 1 121 ? 16.395 -11.648 -4.380 1.00 38.81 121 GLY A N 1
ATOM 971 C CA . GLY A 1 121 ? 17.271 -10.559 -3.930 1.00 38.81 121 GLY A CA 1
ATOM 972 C C . GLY A 1 121 ? 18.273 -10.068 -4.985 1.00 38.81 121 GLY A C 1
ATOM 973 O O . GLY A 1 121 ? 18.767 -8.955 -4.866 1.00 38.81 121 GLY A O 1
ATOM 974 N N . ALA A 1 122 ? 18.523 -10.844 -6.047 1.00 41.72 122 ALA A N 1
ATOM 975 C CA . ALA A 1 122 ? 19.375 -10.447 -7.177 1.00 41.72 122 ALA A CA 1
ATOM 976 C C . ALA A 1 122 ? 18.616 -9.701 -8.304 1.00 41.72 122 ALA A C 1
ATOM 978 O O . ALA A 1 122 ? 19.212 -9.328 -9.322 1.00 41.72 122 ALA A O 1
ATOM 979 N N . HIS A 1 123 ? 17.301 -9.500 -8.139 1.00 41.34 123 HIS A N 1
ATOM 980 C CA . HIS A 1 123 ? 16.440 -8.770 -9.079 1.00 41.34 123 HIS A CA 1
ATOM 981 C C . HIS A 1 123 ? 15.934 -7.417 -8.558 1.00 41.34 123 HIS A C 1
ATOM 983 O O . HIS A 1 123 ? 15.322 -6.676 -9.322 1.00 41.34 123 HIS A O 1
ATOM 989 N N . PHE A 1 124 ? 16.248 -7.060 -7.310 1.00 43.22 124 PHE A N 1
ATOM 990 C CA . PHE A 1 124 ? 16.167 -5.686 -6.798 1.00 43.22 124 PHE A CA 1
ATOM 991 C C . PHE A 1 124 ? 17.564 -5.071 -6.735 1.00 43.22 124 PHE A C 1
ATOM 993 O O . PHE A 1 124 ? 17.988 -4.515 -5.725 1.00 43.22 124 PHE A O 1
ATOM 1000 N N . ASP A 1 125 ? 18.306 -5.222 -7.823 1.00 45.78 125 ASP A N 1
ATOM 1001 C CA . ASP A 1 125 ? 19.482 -4.400 -8.025 1.00 45.78 125 ASP A CA 1
ATOM 1002 C C . ASP A 1 125 ? 18.973 -2.978 -8.292 1.00 45.78 125 ASP A C 1
ATOM 1004 O O . ASP A 1 125 ? 18.192 -2.77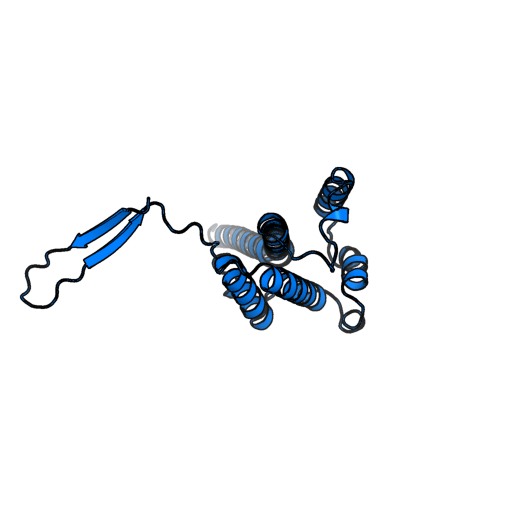8 -9.218 1.00 45.78 125 ASP A O 1
ATOM 1008 N N . LEU A 1 126 ? 19.341 -2.001 -7.459 1.00 42.06 126 LEU A N 1
ATOM 1009 C CA . LEU A 1 126 ? 18.967 -0.594 -7.682 1.00 42.06 126 LEU A CA 1
ATOM 1010 C C . LEU A 1 126 ? 19.559 -0.057 -8.999 1.00 42.06 126 LEU A C 1
ATOM 1012 O O . LEU A 1 126 ? 19.093 0.963 -9.499 1.00 42.06 126 LEU A O 1
ATOM 1016 N N . GLU A 1 127 ? 20.543 -0.769 -9.555 1.00 44.09 127 GLU A N 1
ATOM 1017 C CA . GLU A 1 127 ? 21.148 -0.542 -10.868 1.00 44.09 127 GLU A CA 1
ATOM 1018 C C . GLU A 1 127 ? 20.393 -1.257 -12.012 1.00 44.09 127 GLU A C 1
ATOM 1020 O O . GLU A 1 127 ? 20.624 -0.948 -13.181 1.00 44.09 127 GLU A O 1
ATOM 1025 N N . LYS A 1 128 ? 19.478 -2.200 -11.721 1.00 54.19 128 LYS A N 1
ATOM 1026 C CA . LYS A 1 128 ? 18.613 -2.830 -12.735 1.00 54.19 128 LYS A CA 1
ATOM 1027 C C . LYS A 1 128 ? 17.273 -2.118 -12.800 1.00 54.19 128 LYS A C 1
ATOM 1029 O O . LYS A 1 128 ? 16.575 -1.966 -11.798 1.00 54.19 128 LYS A O 1
ATOM 1034 N N . GLU A 1 129 ? 16.874 -1.753 -14.013 1.00 57.84 129 GLU A N 1
ATOM 1035 C CA . GLU A 1 129 ? 15.551 -1.191 -14.253 1.00 57.84 129 GLU A CA 1
ATOM 1036 C C . GLU A 1 129 ? 14.451 -2.151 -13.758 1.00 57.84 129 GLU A C 1
ATOM 1038 O O . GLU A 1 129 ? 14.459 -3.342 -14.103 1.00 57.84 129 GLU A O 1
ATOM 1043 N N . PRO A 1 130 ? 13.493 -1.662 -12.947 1.00 66.25 130 PRO A N 1
ATOM 1044 C CA . PRO A 1 130 ? 12.327 -2.439 -12.561 1.00 66.25 130 PRO A CA 1
ATOM 1045 C C . PRO A 1 130 ? 11.577 -2.918 -13.804 1.00 66.25 130 PRO A C 1
ATOM 1047 O O . PRO A 1 130 ? 11.417 -2.180 -14.772 1.00 66.25 130 PRO A O 1
ATOM 1050 N N . ASN A 1 131 ? 11.073 -4.147 -13.764 1.00 74.88 131 ASN A N 1
ATOM 1051 C CA . ASN A 1 131 ? 10.224 -4.691 -14.818 1.00 74.88 131 ASN A CA 1
ATOM 1052 C C . ASN A 1 131 ? 8.769 -4.816 -14.335 1.00 74.88 131 ASN A C 1
ATOM 1054 O O . ASN A 1 131 ? 8.434 -4.477 -13.192 1.00 74.88 131 ASN A O 1
ATOM 1058 N N . TYR A 1 132 ? 7.899 -5.305 -15.219 1.00 80.94 132 TYR A N 1
ATOM 1059 C CA . TYR A 1 132 ? 6.483 -5.505 -14.920 1.00 80.94 132 TYR A CA 1
ATOM 1060 C C . TYR A 1 132 ? 6.252 -6.388 -13.688 1.00 80.94 132 TYR A C 1
ATOM 1062 O O . TYR A 1 132 ? 5.480 -6.007 -12.812 1.00 80.94 132 TYR A O 1
ATOM 1070 N N . GLU A 1 133 ? 6.910 -7.549 -13.602 1.00 76.44 133 GLU A N 1
ATOM 1071 C CA . GLU A 1 133 ? 6.679 -8.512 -12.519 1.00 76.44 133 GLU A CA 1
ATOM 1072 C C . GLU A 1 133 ? 7.066 -7.925 -11.164 1.00 76.44 133 GLU A C 1
ATOM 1074 O O . GLU A 1 133 ? 6.265 -7.940 -10.228 1.00 76.44 133 GLU A O 1
ATOM 1079 N N . THR A 1 134 ? 8.253 -7.321 -11.082 1.00 70.94 134 THR A N 1
ATOM 1080 C CA . THR A 1 134 ? 8.725 -6.636 -9.877 1.00 70.94 134 THR A CA 1
ATOM 1081 C C . THR A 1 134 ? 7.759 -5.525 -9.466 1.00 70.94 134 THR A C 1
ATOM 1083 O O . THR A 1 134 ? 7.322 -5.474 -8.317 1.00 70.94 134 THR A O 1
ATOM 1086 N N . SER A 1 135 ? 7.359 -4.670 -10.412 1.00 76.94 135 SER A N 1
ATOM 1087 C CA . SER A 1 135 ? 6.422 -3.569 -10.157 1.00 76.94 135 SER A CA 1
ATOM 1088 C C . SER A 1 135 ? 5.052 -4.072 -9.702 1.00 76.94 135 SER A C 1
ATOM 1090 O O . SER A 1 135 ? 4.456 -3.508 -8.786 1.00 76.94 135 SER A O 1
ATOM 1092 N N . LYS A 1 136 ? 4.564 -5.169 -10.293 1.00 83.44 136 LYS A N 1
ATOM 1093 C CA . LYS A 1 136 ? 3.302 -5.805 -9.910 1.00 83.44 136 LYS A CA 1
ATOM 1094 C C . LYS A 1 136 ? 3.364 -6.288 -8.465 1.00 83.44 136 LYS A C 1
ATOM 1096 O O . LYS A 1 136 ? 2.470 -5.952 -7.696 1.00 83.44 136 LYS A O 1
ATOM 1101 N N . TYR A 1 137 ? 4.415 -7.014 -8.081 1.00 72.88 137 TYR A N 1
ATOM 1102 C CA . TYR A 1 137 ? 4.560 -7.512 -6.710 1.00 72.88 137 TYR A CA 1
ATOM 1103 C C . TYR A 1 137 ? 4.689 -6.385 -5.681 1.00 72.88 137 TYR A C 1
ATOM 1105 O O . TYR A 1 137 ? 4.149 -6.500 -4.582 1.00 72.88 137 TYR A O 1
ATOM 1113 N N . MET A 1 138 ? 5.343 -5.275 -6.035 1.00 74.38 138 MET A N 1
ATOM 1114 C CA . MET A 1 138 ? 5.404 -4.094 -5.169 1.00 74.38 138 MET A CA 1
ATOM 1115 C C . MET A 1 138 ? 4.019 -3.481 -4.938 1.00 74.38 138 MET A C 1
ATOM 1117 O O . MET A 1 138 ? 3.674 -3.168 -3.800 1.00 74.38 138 MET A O 1
ATOM 1121 N N . VAL A 1 139 ? 3.211 -3.335 -5.994 1.00 82.25 139 VAL A N 1
ATOM 1122 C CA . VAL A 1 139 ? 1.843 -2.812 -5.864 1.00 82.25 139 VAL A CA 1
ATOM 1123 C C . VAL A 1 139 ? 0.939 -3.803 -5.118 1.00 82.25 139 VAL A C 1
ATOM 1125 O O . VAL A 1 139 ? 0.176 -3.368 -4.262 1.00 82.25 139 VAL A O 1
ATOM 1128 N N . ASP A 1 140 ? 1.064 -5.114 -5.369 1.00 82.12 140 ASP A N 1
ATOM 1129 C CA . ASP A 1 140 ? 0.325 -6.166 -4.645 1.00 82.12 140 ASP A CA 1
ATOM 1130 C C . ASP A 1 140 ? 0.585 -6.068 -3.132 1.00 82.12 140 ASP A C 1
ATOM 1132 O O . ASP A 1 140 ? -0.348 -6.027 -2.333 1.00 82.12 140 ASP A O 1
ATOM 1136 N N . LEU A 1 141 ? 1.858 -5.959 -2.736 1.00 75.56 141 LEU A N 1
ATOM 1137 C CA . LEU A 1 141 ? 2.250 -5.823 -1.334 1.00 75.56 141 LEU A CA 1
ATOM 1138 C C . LEU A 1 141 ? 1.636 -4.578 -0.682 1.00 75.56 141 LEU A C 1
ATOM 1140 O O . LEU A 1 141 ? 1.162 -4.648 0.450 1.00 75.56 141 LEU A O 1
ATOM 1144 N N . LEU A 1 142 ? 1.642 -3.443 -1.382 1.00 81.69 142 LEU A N 1
ATOM 1145 C CA . LEU A 1 142 ? 1.066 -2.202 -0.865 1.00 81.69 142 LEU A CA 1
ATOM 1146 C C . LEU A 1 142 ? -0.441 -2.310 -0.677 1.00 81.69 142 LEU A C 1
ATOM 1148 O O . LEU A 1 142 ? -0.941 -1.865 0.349 1.00 81.69 142 LEU A O 1
ATOM 1152 N N . GLU A 1 143 ? -1.156 -2.914 -1.623 1.00 87.75 143 GLU A N 1
ATOM 1153 C CA . GLU A 1 143 ? -2.597 -3.130 -1.493 1.00 87.75 143 GLU A CA 1
ATOM 1154 C C . GLU A 1 143 ? -2.919 -4.039 -0.303 1.00 87.75 143 GLU A C 1
ATOM 1156 O O . GLU A 1 143 ? -3.804 -3.704 0.481 1.00 87.75 143 GLU A O 1
ATOM 1161 N N . TYR A 1 144 ? -2.146 -5.109 -0.088 1.00 82.50 144 TYR A N 1
ATOM 1162 C CA . TYR A 1 144 ? -2.317 -5.976 1.083 1.00 82.50 144 TYR A CA 1
ATOM 1163 C C . TYR A 1 144 ? -2.036 -5.253 2.400 1.00 82.50 144 TYR A C 1
ATOM 1165 O O . TYR A 1 144 ? -2.774 -5.432 3.367 1.00 82.50 144 TYR A O 1
ATOM 1173 N N . LEU A 1 145 ? -0.999 -4.413 2.451 1.00 78.25 145 LEU A N 1
ATOM 1174 C CA . LEU A 1 145 ? -0.706 -3.601 3.632 1.00 78.25 145 LEU A CA 1
ATOM 1175 C C . LEU A 1 145 ? -1.806 -2.570 3.892 1.00 78.25 145 LEU A C 1
ATOM 1177 O O . LEU A 1 145 ? -2.216 -2.407 5.036 1.00 78.25 145 LEU A O 1
ATOM 1181 N N . ILE A 1 146 ? -2.304 -1.897 2.852 1.00 86.38 146 ILE A N 1
ATOM 1182 C CA . ILE A 1 146 ? -3.409 -0.938 2.973 1.00 86.38 146 ILE A CA 1
ATOM 1183 C C . ILE A 1 146 ? -4.657 -1.638 3.512 1.00 86.38 146 ILE A C 1
ATOM 1185 O O . ILE A 1 146 ? -5.288 -1.160 4.458 1.00 86.38 146 ILE A O 1
ATOM 1189 N N . GLU A 1 147 ? -5.006 -2.779 2.920 1.00 87.56 147 GLU A N 1
ATOM 1190 C CA . GLU A 1 147 ? -6.192 -3.522 3.310 1.00 87.56 147 GLU A CA 1
ATOM 1191 C C . GLU A 1 147 ? -6.082 -4.024 4.751 1.00 87.56 147 GLU A C 1
ATOM 1193 O O . GLU A 1 147 ? -7.009 -3.843 5.535 1.00 87.56 147 GLU A O 1
ATOM 1198 N N . TYR A 1 148 ? -4.930 -4.569 5.134 1.00 82.56 148 TYR A N 1
ATOM 1199 C CA . TYR A 1 148 ? -4.708 -5.091 6.477 1.00 82.56 148 TYR A CA 1
ATOM 1200 C C . TYR A 1 148 ? -4.624 -4.003 7.557 1.00 82.56 148 TYR A C 1
ATOM 1202 O O . TYR A 1 148 ? -5.150 -4.194 8.649 1.00 82.56 148 TYR A O 1
ATOM 1210 N N . LEU A 1 149 ? -3.954 -2.879 7.285 1.00 80.88 149 LEU A N 1
ATOM 1211 C CA . LEU A 1 149 ? -3.657 -1.862 8.302 1.00 80.88 149 LEU A CA 1
ATOM 1212 C C . LEU A 1 149 ? -4.773 -0.828 8.473 1.00 80.88 149 LEU A C 1
ATOM 1214 O O . LEU A 1 149 ? -4.919 -0.290 9.566 1.00 80.88 149 LEU A O 1
ATOM 1218 N N . PHE A 1 150 ? -5.551 -0.542 7.423 1.00 84.25 150 PHE A N 1
ATOM 1219 C CA . PHE A 1 150 ? -6.552 0.533 7.454 1.00 84.25 150 PHE A CA 1
ATOM 1220 C C . PHE A 1 150 ? -7.971 0.022 7.205 1.00 84.25 150 PHE A C 1
ATOM 1222 O O . PHE A 1 150 ? -8.885 0.336 7.960 1.00 84.25 150 PHE A O 1
ATOM 1229 N N . ILE A 1 151 ? -8.167 -0.795 6.169 1.00 87.06 151 ILE A N 1
ATOM 1230 C CA . ILE A 1 151 ? -9.512 -1.166 5.705 1.00 87.06 151 ILE A CA 1
ATOM 1231 C C . ILE A 1 151 ? -10.131 -2.244 6.596 1.00 87.06 151 ILE A C 1
ATOM 1233 O O . ILE A 1 151 ? -11.256 -2.095 7.069 1.00 87.06 151 ILE A O 1
ATOM 1237 N N . LEU A 1 152 ? -9.421 -3.348 6.819 1.00 78.19 152 LEU A N 1
ATOM 1238 C CA . LEU A 1 152 ? -9.923 -4.491 7.573 1.00 78.19 152 LEU A CA 1
ATOM 1239 C C . LEU A 1 152 ? -10.206 -4.140 9.045 1.00 78.19 152 LEU A C 1
ATOM 1241 O O . LEU A 1 152 ? -11.291 -4.489 9.509 1.00 78.19 152 LEU A O 1
ATOM 1245 N N . PRO A 1 153 ? -9.334 -3.407 9.769 1.00 75.00 153 PRO A N 1
ATOM 1246 C CA . PRO A 1 153 ? -9.627 -2.980 11.135 1.00 75.00 153 PRO A CA 1
ATOM 1247 C C . PRO A 1 153 ? -10.882 -2.107 11.207 1.00 75.00 153 PRO A C 1
ATOM 1249 O O . PRO A 1 153 ? -11.717 -2.306 12.089 1.00 75.00 153 PRO A O 1
ATOM 1252 N N . HIS A 1 154 ? -11.059 -1.196 10.245 1.00 77.56 154 HIS A N 1
ATOM 1253 C CA . HIS A 1 154 ? -12.249 -0.356 10.161 1.00 77.56 154 HIS A CA 1
ATOM 1254 C C . HIS A 1 154 ? -13.515 -1.182 9.904 1.00 77.56 154 HIS A C 1
ATOM 1256 O O . HIS A 1 154 ? -14.479 -1.063 10.652 1.00 77.56 154 HIS A O 1
ATOM 1262 N N . ARG A 1 155 ? -13.495 -2.098 8.925 1.00 75.56 155 ARG A N 1
ATOM 1263 C CA . ARG A 1 155 ? -14.632 -2.994 8.638 1.00 75.56 155 ARG A CA 1
ATOM 1264 C C . ARG A 1 155 ? -15.010 -3.866 9.836 1.00 75.56 155 ARG A C 1
ATOM 1266 O O . ARG A 1 155 ? -16.188 -4.111 10.068 1.00 75.56 155 ARG A O 1
ATOM 1273 N N . ILE A 1 156 ? -14.024 -4.347 10.596 1.00 67.25 156 ILE A N 1
ATOM 1274 C CA . ILE A 1 156 ? -14.265 -5.116 11.826 1.00 67.25 156 ILE A CA 1
ATOM 1275 C C . ILE A 1 156 ? -14.942 -4.236 12.880 1.00 67.25 156 ILE A C 1
ATOM 1277 O O . ILE A 1 156 ? -15.870 -4.688 13.548 1.00 67.25 156 ILE A O 1
ATOM 1281 N N . LYS A 1 157 ? -14.506 -2.981 13.022 1.00 69.00 157 LYS A N 1
ATOM 1282 C CA . LYS A 1 157 ? -15.128 -2.020 13.935 1.00 69.00 157 LYS A CA 1
ATOM 1283 C C . LYS A 1 157 ? -16.579 -1.725 13.542 1.00 69.00 157 LYS A C 1
ATOM 1285 O O . LYS A 1 157 ? -17.450 -1.872 14.392 1.00 69.00 157 LYS A O 1
ATOM 1290 N N . GLU A 1 158 ? -16.840 -1.409 12.273 1.00 72.56 158 GLU A N 1
ATOM 1291 C CA . GLU A 1 158 ? -18.200 -1.195 11.748 1.00 72.56 158 GLU A CA 1
ATOM 1292 C C . GLU A 1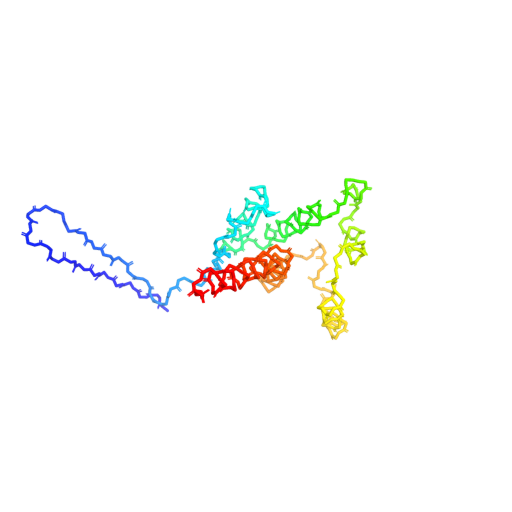 158 ? -19.094 -2.422 11.981 1.00 72.56 158 GLU A C 1
ATOM 1294 O O . GLU A 1 158 ? -20.235 -2.295 12.423 1.00 72.56 158 GLU A O 1
ATOM 1299 N N . LEU A 1 159 ? -18.568 -3.627 11.729 1.00 59.56 159 LEU A N 1
ATOM 1300 C CA . LEU A 1 159 ? -19.292 -4.873 11.968 1.00 59.56 159 LEU A CA 1
ATOM 1301 C C . LEU A 1 159 ? -19.639 -5.052 13.452 1.00 59.56 159 LEU A C 1
ATOM 1303 O O . LEU A 1 159 ? -20.773 -5.405 13.770 1.00 59.56 159 LEU A O 1
ATOM 1307 N N . ASN A 1 160 ? -18.691 -4.796 14.357 1.00 51.91 160 ASN A N 1
ATOM 1308 C CA . ASN A 1 160 ? -18.930 -4.878 15.799 1.00 51.91 160 ASN A CA 1
ATOM 1309 C C . ASN A 1 160 ? -19.974 -3.853 16.262 1.00 51.91 160 ASN A C 1
ATOM 1311 O O . ASN A 1 160 ? -20.876 -4.211 17.015 1.00 51.91 160 ASN A O 1
ATOM 1315 N N . GLU A 1 161 ? -19.898 -2.608 15.784 1.00 66.94 161 GLU A N 1
ATOM 1316 C CA . GLU A 1 161 ? -20.893 -1.567 16.077 1.00 66.94 161 GLU A CA 1
ATOM 1317 C C . GLU A 1 161 ? -22.289 -1.982 15.595 1.00 66.94 161 GLU A C 1
ATOM 1319 O O . GLU A 1 161 ? -23.270 -1.842 16.324 1.00 66.94 161 GLU A O 1
ATOM 1324 N N . HIS A 1 162 ? -22.387 -2.569 14.399 1.00 63.09 162 HIS A N 1
ATOM 1325 C CA . HIS A 1 162 ? -23.654 -3.069 13.874 1.00 63.09 162 HIS A CA 1
ATOM 1326 C C . HIS A 1 162 ? -24.221 -4.224 14.715 1.00 63.09 162 HIS A C 1
ATOM 1328 O O . HIS A 1 162 ? -25.417 -4.248 15.006 1.00 63.09 162 HIS A O 1
ATOM 1334 N N . ILE A 1 163 ? -23.372 -5.161 15.152 1.00 61.00 163 ILE A N 1
ATOM 1335 C CA . ILE A 1 163 ? -23.771 -6.280 16.019 1.00 61.00 163 ILE A CA 1
ATOM 1336 C C . ILE A 1 163 ? -24.279 -5.779 17.381 1.00 61.00 163 ILE A C 1
ATOM 1338 O O . ILE A 1 163 ? -25.310 -6.259 17.855 1.00 61.00 163 ILE A O 1
ATOM 1342 N N . GLU A 1 164 ? -23.599 -4.814 18.005 1.00 64.12 164 GLU A N 1
ATOM 1343 C CA . GLU A 1 164 ? -24.042 -4.229 19.279 1.00 64.12 164 GLU A CA 1
ATOM 1344 C C . GLU A 1 164 ? -25.359 -3.453 19.126 1.00 64.12 164 GLU A C 1
ATOM 1346 O O . GLU A 1 164 ? -26.257 -3.596 19.957 1.00 64.12 164 GLU A O 1
ATOM 1351 N N . ASN A 1 165 ? -25.541 -2.709 18.031 1.00 74.25 165 ASN A N 1
ATOM 1352 C CA . ASN A 1 165 ? -26.800 -2.008 17.758 1.00 74.25 165 ASN A CA 1
ATOM 1353 C C . ASN A 1 165 ? -27.981 -2.982 17.615 1.00 74.25 165 ASN A C 1
ATOM 1355 O O . ASN A 1 165 ? -29.019 -2.780 18.242 1.00 74.25 165 ASN A O 1
ATOM 1359 N N . LEU A 1 166 ? -27.799 -4.096 16.895 1.00 66.88 166 LEU A N 1
ATOM 1360 C CA . LEU A 1 166 ? -28.819 -5.148 16.769 1.00 66.88 166 LEU A CA 1
ATOM 1361 C C . LEU A 1 166 ? -29.178 -5.808 18.109 1.00 66.88 166 LEU A C 1
ATOM 1363 O O . LEU A 1 166 ? -30.294 -6.300 18.293 1.00 66.88 166 LEU A O 1
ATOM 1367 N N . LYS A 1 167 ? -28.229 -5.869 19.047 1.00 58.62 167 LYS A N 1
ATOM 1368 C CA . LYS A 1 167 ? -28.456 -6.395 20.395 1.00 58.62 167 LYS A CA 1
ATOM 1369 C C . LYS A 1 167 ? -29.253 -5.409 21.251 1.00 58.62 167 LYS A C 1
ATOM 1371 O O . LYS A 1 167 ? -30.153 -5.844 21.963 1.00 58.62 167 LYS A O 1
ATOM 1376 N N . ASN A 1 168 ? -28.966 -4.113 21.145 1.00 61.31 168 ASN A N 1
ATOM 1377 C CA . ASN A 1 168 ? -29.665 -3.060 21.885 1.00 61.31 168 ASN A CA 1
ATOM 1378 C C . ASN A 1 168 ? -31.111 -2.870 21.393 1.00 61.31 168 ASN A C 1
ATOM 1380 O O . ASN A 1 168 ? -32.026 -2.808 22.210 1.00 61.31 168 ASN A O 1
ATOM 1384 N N . GLU A 1 169 ? -31.353 -2.925 20.079 1.00 60.03 169 GLU A N 1
ATOM 1385 C CA . GLU A 1 169 ? -32.709 -2.865 19.505 1.00 60.03 169 GLU A CA 1
ATOM 1386 C C . GLU A 1 169 ? -33.612 -4.020 19.972 1.00 60.03 169 GLU A C 1
ATOM 1388 O O . GLU A 1 169 ? -34.822 -3.845 20.120 1.00 60.03 169 GLU A O 1
ATOM 1393 N N . LYS A 1 170 ? -33.043 -5.201 20.251 1.00 55.62 170 LYS A N 1
ATOM 1394 C CA . LYS A 1 170 ? -33.775 -6.359 20.797 1.00 55.62 170 LYS A CA 1
ATOM 1395 C C . LYS A 1 170 ? -34.091 -6.253 22.291 1.00 55.62 170 LYS A C 1
ATOM 1397 O O . LYS A 1 170 ? -34.984 -6.956 22.756 1.00 55.62 170 LYS A O 1
ATOM 1402 N N . ILE A 1 171 ? -33.365 -5.425 23.040 1.00 55.06 171 ILE A N 1
ATOM 1403 C CA . ILE A 1 171 ? -33.612 -5.200 24.472 1.00 55.06 171 ILE A CA 1
ATOM 1404 C C . ILE A 1 171 ? -34.750 -4.186 24.652 1.00 55.06 171 ILE A C 1
ATOM 1406 O O . ILE A 1 171 ? -35.616 -4.405 25.492 1.00 55.06 171 ILE A O 1
ATOM 1410 N N . ASP A 1 172 ? -34.817 -3.156 23.803 1.00 53.72 172 ASP A N 1
ATOM 1411 C CA . ASP A 1 172 ? -35.877 -2.133 23.842 1.00 53.72 172 ASP A CA 1
ATOM 1412 C C . ASP A 1 172 ? -37.214 -2.583 23.220 1.00 53.72 172 ASP A C 1
ATOM 1414 O O . ASP A 1 172 ? -38.232 -1.907 23.362 1.00 53.72 172 ASP A O 1
ATOM 1418 N N . SER A 1 173 ? -37.240 -3.730 22.532 1.00 53.34 173 SER A N 1
ATOM 1419 C CA . SER A 1 173 ? -38.444 -4.290 21.895 1.00 53.34 173 SER A CA 1
ATOM 1420 C C . SER A 1 173 ? -39.066 -5.475 22.645 1.00 53.34 173 SER A C 1
ATOM 1422 O O . SER A 1 173 ? -40.005 -6.091 22.136 1.00 53.34 173 SER A O 1
ATOM 1424 N N . ASN A 1 174 ? -38.600 -5.774 23.863 1.00 45.12 174 ASN A N 1
ATOM 1425 C CA . ASN A 1 174 ? -39.192 -6.796 24.724 1.00 45.12 174 ASN A CA 1
ATOM 1426 C C . ASN A 1 174 ? -39.911 -6.118 25.918 1.00 45.12 174 ASN A C 1
ATOM 1428 O O . ASN A 1 174 ? -39.218 -5.603 26.797 1.00 45.12 174 ASN A O 1
ATOM 1432 N N . PRO A 1 175 ? -41.260 -6.050 25.934 1.00 52.56 175 PRO A N 1
ATOM 1433 C CA . PRO A 1 175 ? -42.026 -5.444 27.028 1.00 52.56 175 PRO A CA 1
ATOM 1434 C C . PRO A 1 175 ? -41.956 -6.235 28.342 1.00 52.56 175 PRO A C 1
ATOM 1436 O O . PRO A 1 175 ? -41.760 -7.473 28.296 1.00 52.56 175 PRO A O 1
#

Organism: NCBI:txid1333534